Protein AF-A0A9E2RL69-F1 (afdb_monomer_lite)

Sequence (101 aa):
SYPIARRLVVEEAAAYGLAALAAAFGDNPLGVVADYSWPGEGVKLLGLLQGGPAFLAGLKPGDQILALNGRPLGSWTDRISLPLYVTVERDGVRMEISVRQ

pLDDT: mean 77.94, std 17.45, range [41.03, 95.88]

Structure (mmCIF, N/CA/C/O backbone):
data_AF-A0A9E2RL69-F1
#
_entry.id   AF-A0A9E2RL69-F1
#
loop_
_atom_site.group_PDB
_atom_site.id
_atom_site.type_symbol
_atom_site.label_atom_id
_atom_site.label_alt_id
_atom_site.label_comp_id
_atom_site.label_asym_id
_atom_site.label_entity_id
_atom_site.label_seq_id
_atom_site.pdbx_PDB_ins_code
_atom_site.Cartn_x
_atom_site.Cartn_y
_atom_site.Cartn_z
_atom_site.occupancy
_atom_site.B_iso_or_equiv
_atom_site.auth_seq_id
_atom_site.auth_comp_id
_atom_site.auth_asym_id
_atom_site.auth_atom_id
_atom_site.pdbx_PDB_model_num
ATOM 1 N N . SER A 1 1 ? 22.074 -31.696 4.053 1.00 44.44 1 SER A N 1
ATOM 2 C CA . SER A 1 1 ? 20.980 -30.840 3.560 1.00 44.44 1 SER A CA 1
ATOM 3 C C . SER A 1 1 ? 20.855 -29.610 4.431 1.00 44.44 1 SER A C 1
ATOM 5 O O . SER A 1 1 ? 20.507 -29.736 5.595 1.00 44.44 1 SER A O 1
ATOM 7 N N . TYR A 1 2 ? 21.213 -28.441 3.902 1.00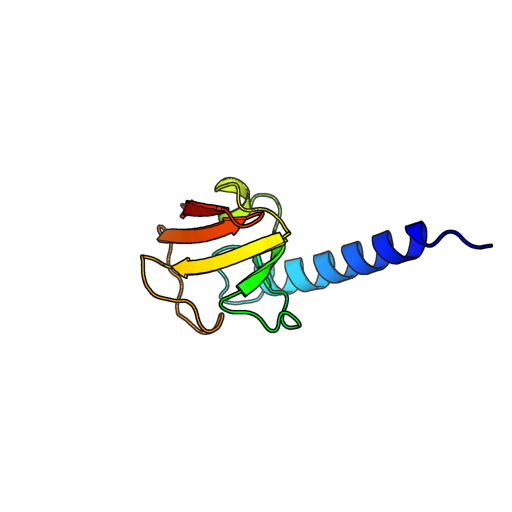 41.03 2 TYR A N 1
ATOM 8 C CA . TYR A 1 2 ? 21.060 -27.159 4.594 1.00 41.03 2 TYR A CA 1
ATOM 9 C C . TYR A 1 2 ? 19.620 -26.654 4.392 1.00 41.03 2 TYR A C 1
ATOM 11 O O . TYR A 1 2 ? 19.161 -26.644 3.249 1.00 41.03 2 TYR A O 1
ATOM 19 N N . PRO A 1 3 ? 18.878 -26.289 5.453 1.00 51.22 3 PRO A N 1
ATOM 20 C CA . PRO A 1 3 ? 17.462 -25.975 5.332 1.00 51.22 3 PRO A CA 1
ATOM 21 C C . PRO A 1 3 ? 17.266 -24.585 4.714 1.00 51.22 3 PRO A C 1
ATOM 23 O O . PRO A 1 3 ? 17.814 -23.585 5.177 1.00 51.22 3 PRO A O 1
ATOM 26 N N . ILE A 1 4 ? 16.429 -24.551 3.679 1.00 51.72 4 ILE A N 1
ATOM 27 C CA . ILE A 1 4 ? 16.007 -23.399 2.862 1.00 51.72 4 ILE A CA 1
ATOM 28 C C . ILE A 1 4 ? 15.532 -22.203 3.721 1.00 51.72 4 ILE A C 1
ATOM 30 O O . ILE A 1 4 ? 15.670 -21.050 3.318 1.00 51.72 4 ILE A O 1
ATOM 34 N N . ALA A 1 5 ? 15.073 -22.465 4.949 1.00 47.25 5 ALA A N 1
ATOM 35 C CA . ALA A 1 5 ? 14.550 -21.477 5.889 1.00 47.25 5 ALA A CA 1
ATOM 36 C C . ALA A 1 5 ? 15.516 -20.322 6.212 1.00 47.25 5 ALA A C 1
ATOM 38 O O 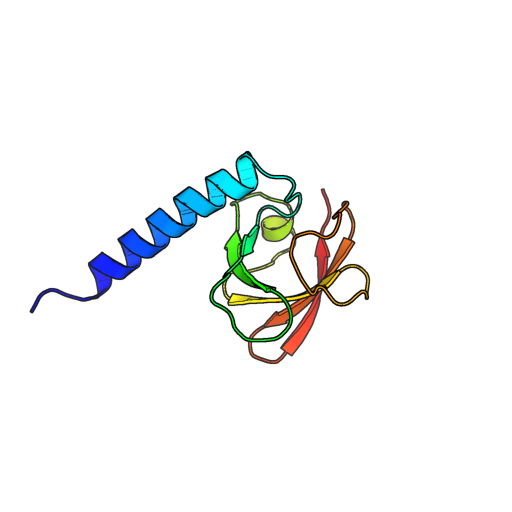. ALA A 1 5 ? 15.079 -19.186 6.356 1.00 47.25 5 ALA A O 1
ATOM 39 N N . ARG A 1 6 ? 16.835 -20.563 6.292 1.00 43.88 6 ARG A N 1
ATOM 40 C CA . ARG A 1 6 ? 17.781 -19.500 6.689 1.00 43.88 6 ARG A CA 1
ATOM 41 C C . ARG A 1 6 ? 18.008 -18.456 5.589 1.00 43.88 6 ARG A C 1
ATOM 43 O O . ARG A 1 6 ? 18.406 -17.340 5.899 1.00 43.88 6 ARG A O 1
ATOM 50 N N . ARG A 1 7 ? 17.762 -18.808 4.321 1.00 43.38 7 ARG A N 1
ATOM 51 C CA . ARG A 1 7 ? 17.928 -17.897 3.179 1.00 43.38 7 ARG A CA 1
ATOM 52 C C . ARG A 1 7 ? 16.734 -16.954 3.034 1.00 43.38 7 ARG A C 1
ATOM 54 O O . ARG A 1 7 ? 16.954 -15.770 2.827 1.00 43.38 7 ARG A O 1
ATOM 61 N N . LEU A 1 8 ? 15.510 -17.455 3.244 1.00 47.44 8 LEU A N 1
ATOM 62 C CA . LEU A 1 8 ? 14.296 -16.627 3.236 1.00 47.44 8 LEU A CA 1
ATOM 63 C C . LEU A 1 8 ? 14.354 -15.508 4.283 1.00 47.44 8 LEU A C 1
ATOM 65 O O . LEU A 1 8 ? 14.064 -14.368 3.958 1.00 47.44 8 LEU A O 1
ATOM 69 N N . VAL A 1 9 ? 14.809 -15.810 5.505 1.00 51.25 9 VAL A N 1
ATOM 70 C CA . VAL A 1 9 ? 14.889 -14.813 6.591 1.00 51.25 9 VAL A CA 1
ATOM 71 C C . VAL A 1 9 ? 15.863 -13.674 6.260 1.00 51.25 9 VAL A C 1
ATOM 73 O O . VAL A 1 9 ? 15.622 -12.528 6.625 1.00 51.25 9 VAL A O 1
ATOM 76 N N . VAL A 1 10 ? 16.967 -13.968 5.565 1.00 48.91 10 VAL A N 1
ATOM 77 C CA . VAL A 1 10 ? 17.964 -12.953 5.184 1.00 48.91 10 VAL A CA 1
ATOM 78 C C . VAL A 1 10 ? 17.487 -12.122 3.991 1.00 48.91 10 VAL A C 1
ATOM 80 O O . VAL A 1 10 ? 17.692 -10.913 3.988 1.00 48.91 10 VAL A O 1
ATOM 83 N N . GLU A 1 11 ? 16.827 -12.746 3.011 1.00 50.00 11 GLU A N 1
ATOM 84 C CA . GLU A 1 11 ? 16.220 -12.058 1.861 1.00 50.00 11 GLU A CA 1
ATOM 85 C C . GLU A 1 11 ? 15.080 -11.131 2.309 1.00 50.00 11 GLU A C 1
ATOM 87 O O . GLU A 1 11 ? 15.048 -9.969 1.916 1.00 50.00 11 GLU A O 1
ATOM 92 N N . GLU A 1 12 ? 14.205 -11.597 3.207 1.00 50.09 12 GLU A N 1
ATOM 93 C CA . GLU A 1 12 ? 13.170 -10.771 3.834 1.00 50.09 12 GLU A CA 1
ATOM 94 C C . GLU A 1 12 ? 13.797 -9.607 4.605 1.00 50.09 12 GLU A C 1
ATOM 96 O O . GLU A 1 12 ? 13.430 -8.459 4.376 1.00 50.09 12 GLU A O 1
ATOM 101 N N . ALA A 1 13 ? 14.795 -9.858 5.460 1.00 45.31 13 ALA A N 1
ATOM 102 C CA . ALA A 1 13 ? 15.475 -8.803 6.215 1.00 45.31 13 ALA A CA 1
ATOM 103 C C . ALA A 1 13 ? 16.180 -7.768 5.315 1.00 45.31 13 ALA A C 1
ATOM 105 O O . ALA A 1 13 ? 16.167 -6.576 5.624 1.00 45.31 13 ALA A O 1
ATOM 106 N N . ALA A 1 14 ? 16.768 -8.193 4.194 1.00 52.09 14 ALA A N 1
ATOM 107 C CA . ALA A 1 14 ? 17.386 -7.298 3.217 1.00 52.09 14 ALA A CA 1
ATOM 108 C C . ALA A 1 14 ? 16.338 -6.487 2.435 1.00 52.09 14 ALA A C 1
ATOM 110 O O . ALA A 1 14 ? 16.516 -5.281 2.242 1.00 52.09 14 ALA A O 1
ATOM 111 N N . ALA A 1 15 ? 15.219 -7.117 2.058 1.00 52.62 15 ALA A N 1
ATOM 112 C CA . ALA A 1 15 ? 14.074 -6.444 1.458 1.00 52.62 15 ALA A CA 1
ATOM 113 C C . ALA A 1 15 ? 13.483 -5.406 2.419 1.00 52.62 15 ALA A C 1
ATOM 115 O O . ALA A 1 15 ? 13.265 -4.276 1.996 1.00 52.62 15 ALA A O 1
ATOM 116 N N . TYR A 1 16 ? 13.332 -5.731 3.712 1.00 56.03 16 TYR A N 1
ATOM 117 C CA . TYR A 1 16 ? 12.923 -4.796 4.770 1.00 56.03 16 TYR A CA 1
ATOM 118 C C . TYR A 1 16 ? 13.930 -3.657 4.984 1.00 56.03 16 TYR A C 1
ATOM 120 O O . TYR A 1 16 ? 13.528 -2.539 5.297 1.00 56.03 16 TYR A O 1
ATOM 128 N N . GLY A 1 17 ? 15.227 -3.900 4.783 1.00 58.50 17 GLY A N 1
ATOM 129 C CA . GLY A 1 17 ? 16.253 -2.861 4.859 1.00 58.50 17 GLY A CA 1
ATOM 130 C C . GLY A 1 17 ? 16.101 -1.824 3.748 1.00 58.50 17 GLY A C 1
ATOM 131 O O . GLY A 1 17 ? 16.001 -0.632 4.025 1.00 58.50 17 GLY A O 1
ATOM 132 N N . LEU A 1 18 ? 16.018 -2.264 2.489 1.00 56.84 18 LEU A N 1
ATOM 133 C CA . LEU A 1 18 ? 15.867 -1.360 1.342 1.00 56.84 18 LEU A CA 1
ATOM 134 C C . LEU A 1 18 ? 14.490 -0.681 1.311 1.00 56.84 18 LEU A C 1
ATOM 136 O O . LEU A 1 18 ? 14.384 0.498 0.997 1.00 56.84 18 LEU A O 1
ATOM 140 N N . ALA A 1 19 ? 13.452 -1.412 1.698 1.00 57.16 19 ALA A N 1
ATOM 141 C CA . ALA A 1 19 ? 12.114 -0.927 2.003 1.00 57.16 19 ALA A CA 1
ATOM 142 C C . ALA A 1 19 ? 12.081 0.224 3.006 1.00 57.16 19 ALA A C 1
ATOM 144 O O . ALA A 1 19 ? 11.494 1.268 2.738 1.00 57.16 19 ALA A O 1
ATOM 145 N N . ALA A 1 20 ? 12.697 0.015 4.172 1.00 55.53 20 ALA A N 1
ATOM 146 C CA . ALA A 1 20 ? 12.775 1.019 5.215 1.00 55.53 20 ALA A CA 1
ATOM 147 C C . ALA A 1 20 ? 13.576 2.224 4.727 1.00 55.53 20 ALA A C 1
ATOM 149 O O . ALA A 1 20 ? 13.183 3.347 5.005 1.00 55.53 20 ALA A O 1
ATOM 150 N N . LEU A 1 21 ? 14.636 2.014 3.939 1.00 55.66 21 LEU A N 1
ATOM 151 C CA . LEU A 1 21 ? 15.369 3.103 3.298 1.00 55.66 21 LEU A CA 1
ATOM 152 C C . LEU A 1 21 ? 14.494 3.854 2.280 1.00 55.66 21 LEU A C 1
ATOM 154 O O . LEU A 1 21 ? 14.444 5.074 2.319 1.00 55.66 21 LEU A O 1
ATOM 158 N N . ALA A 1 22 ? 13.741 3.173 1.419 1.00 56.53 22 ALA A N 1
ATOM 159 C CA . ALA A 1 22 ? 12.854 3.821 0.451 1.00 56.53 22 ALA A CA 1
ATOM 160 C C . ALA A 1 22 ? 11.697 4.579 1.129 1.00 56.53 22 ALA A C 1
ATOM 162 O O . ALA A 1 22 ? 11.351 5.676 0.702 1.00 56.53 22 ALA A O 1
ATOM 163 N N . ALA A 1 23 ? 11.133 4.030 2.209 1.00 57.22 23 ALA A N 1
ATOM 164 C CA . ALA A 1 23 ? 10.104 4.682 3.018 1.00 57.22 23 ALA A CA 1
ATOM 165 C C . ALA A 1 23 ? 10.658 5.841 3.867 1.00 57.22 23 ALA A C 1
ATOM 167 O O . ALA A 1 23 ? 9.955 6.820 4.093 1.00 57.22 23 ALA A O 1
ATOM 168 N N . ALA A 1 24 ? 11.905 5.743 4.340 1.00 50.12 24 ALA A N 1
ATOM 169 C CA . ALA A 1 24 ? 12.562 6.785 5.128 1.00 50.12 24 ALA A CA 1
ATOM 170 C C . ALA A 1 24 ? 13.171 7.905 4.266 1.00 50.12 24 ALA A C 1
ATOM 172 O O . ALA A 1 24 ? 13.378 9.002 4.779 1.00 50.12 24 ALA A O 1
ATOM 173 N N . PHE A 1 25 ? 13.463 7.645 2.985 1.00 49.16 25 PHE A N 1
ATOM 174 C CA . PHE A 1 25 ? 14.204 8.567 2.113 1.00 49.16 25 PHE A CA 1
ATOM 175 C C . PHE A 1 25 ? 13.507 8.936 0.788 1.00 49.16 25 PHE A C 1
ATOM 177 O O . PHE A 1 25 ? 14.087 9.698 0.018 1.00 49.16 25 PHE A O 1
ATOM 184 N N . GLY A 1 26 ? 12.294 8.455 0.495 1.00 54.44 26 GLY A N 1
ATOM 185 C CA . GLY A 1 26 ? 11.576 8.759 -0.753 1.00 54.44 26 GLY A CA 1
ATOM 186 C C . GLY A 1 26 ? 10.160 9.291 -0.531 1.00 54.44 26 GLY A C 1
ATOM 187 O O . GLY A 1 26 ? 9.565 9.043 0.513 1.00 54.44 26 GLY A O 1
ATOM 188 N N . ASP A 1 27 ? 9.612 9.985 -1.536 1.00 66.50 27 ASP A N 1
ATOM 189 C CA . ASP A 1 27 ? 8.264 10.587 -1.630 1.00 66.50 27 ASP A CA 1
ATOM 190 C C . ASP A 1 27 ? 7.081 9.587 -1.508 1.00 66.50 27 ASP A C 1
ATOM 192 O O . ASP A 1 27 ? 6.035 9.756 -2.135 1.00 66.50 27 ASP A O 1
ATOM 196 N N . ASN A 1 28 ? 7.218 8.520 -0.717 1.00 77.12 28 ASN A N 1
ATOM 197 C CA . ASN A 1 28 ? 6.193 7.521 -0.449 1.00 77.12 28 ASN A CA 1
ATOM 198 C C . ASN A 1 28 ? 5.567 7.744 0.941 1.00 77.12 28 ASN A C 1
ATOM 200 O O . ASN A 1 28 ? 5.971 7.105 1.919 1.00 77.12 28 ASN A O 1
ATOM 204 N N . PRO A 1 29 ? 4.533 8.596 1.050 1.00 80.81 29 PRO A N 1
ATOM 205 C CA . PRO A 1 29 ? 3.894 8.902 2.326 1.00 80.81 29 PRO A CA 1
ATOM 206 C C . PRO A 1 29 ? 3.123 7.719 2.923 1.00 80.81 29 PRO A C 1
ATOM 208 O O . PRO A 1 29 ? 2.668 7.809 4.058 1.00 80.81 29 PRO A O 1
ATOM 211 N N . LEU A 1 30 ? 2.941 6.613 2.192 1.00 86.56 30 LEU A N 1
ATOM 212 C CA . LEU A 1 30 ? 2.252 5.433 2.712 1.00 86.56 30 LEU A CA 1
ATOM 213 C C . LEU A 1 30 ? 3.165 4.548 3.568 1.00 86.56 30 LEU A C 1
ATOM 215 O O . LEU A 1 30 ? 2.659 3.772 4.377 1.00 86.56 30 LEU A O 1
ATOM 219 N N . GLY A 1 31 ? 4.490 4.659 3.421 1.00 86.12 31 GLY A N 1
ATOM 220 C CA . GLY A 1 31 ? 5.436 3.785 4.115 1.00 86.12 31 GLY A CA 1
ATOM 221 C C . GLY A 1 31 ? 5.329 2.329 3.657 1.00 86.12 31 GLY A C 1
ATOM 222 O O . GLY A 1 31 ? 5.351 1.417 4.479 1.00 86.12 31 GLY A O 1
ATOM 223 N N . VAL A 1 32 ? 5.159 2.103 2.354 1.00 86.69 32 VAL A N 1
ATOM 224 C CA . VAL A 1 32 ? 5.037 0.761 1.766 1.00 86.69 32 VAL A CA 1
ATOM 225 C C . VAL A 1 32 ? 6.215 0.416 0.871 1.00 86.69 32 VAL A C 1
ATOM 227 O O . VAL A 1 32 ? 6.957 1.278 0.407 1.00 86.69 32 VAL A O 1
ATOM 230 N N . VAL A 1 33 ? 6.351 -0.873 0.595 1.00 84.81 33 VAL A N 1
ATOM 231 C CA . VAL A 1 33 ? 7.429 -1.437 -0.207 1.00 84.81 33 VAL A CA 1
ATOM 232 C C . VAL A 1 33 ? 6.813 -2.122 -1.399 1.00 84.81 33 VAL A C 1
ATOM 234 O O . VAL A 1 33 ? 6.043 -3.068 -1.243 1.00 84.81 33 VAL A O 1
ATOM 237 N N . ALA A 1 34 ? 7.159 -1.645 -2.582 1.00 84.38 34 ALA A N 1
ATOM 238 C CA . ALA A 1 34 ? 6.663 -2.194 -3.826 1.00 84.38 34 ALA A CA 1
ATOM 239 C C . ALA A 1 34 ? 7.433 -3.454 -4.232 1.00 84.38 34 ALA A C 1
ATOM 241 O O . ALA A 1 34 ? 8.662 -3.483 -4.162 1.00 84.38 34 ALA A O 1
ATOM 242 N N . ASP A 1 35 ? 6.714 -4.447 -4.739 1.00 85.88 35 ASP A N 1
ATOM 243 C CA . ASP A 1 35 ? 7.276 -5.519 -5.549 1.00 85.88 35 ASP A CA 1
ATOM 244 C C . ASP A 1 35 ? 7.377 -5.057 -7.006 1.00 85.88 35 ASP A C 1
ATOM 246 O O . ASP A 1 35 ? 6.421 -5.165 -7.772 1.00 85.88 35 ASP A O 1
ATOM 250 N N . TYR A 1 36 ? 8.537 -4.540 -7.410 1.00 82.06 36 TYR A N 1
ATOM 251 C CA . TYR A 1 36 ? 8.764 -4.130 -8.803 1.00 82.06 36 TYR A CA 1
ATOM 252 C C . TYR A 1 36 ? 8.900 -5.310 -9.776 1.00 82.06 36 TYR A C 1
ATOM 254 O O . TYR A 1 36 ? 8.949 -5.094 -10.985 1.00 82.06 36 TYR A O 1
ATOM 262 N N . SER A 1 37 ? 8.978 -6.548 -9.274 1.00 82.81 37 SER A N 1
ATOM 263 C CA . SER A 1 37 ? 8.988 -7.747 -10.115 1.00 82.81 37 SER A CA 1
ATOM 264 C C . SER A 1 37 ? 7.581 -8.240 -10.463 1.00 82.81 37 SER A C 1
ATOM 266 O O . SER A 1 37 ? 7.437 -9.117 -11.316 1.00 82.81 37 SER A O 1
ATOM 268 N N . TRP A 1 38 ? 6.543 -7.675 -9.832 1.00 86.06 38 TR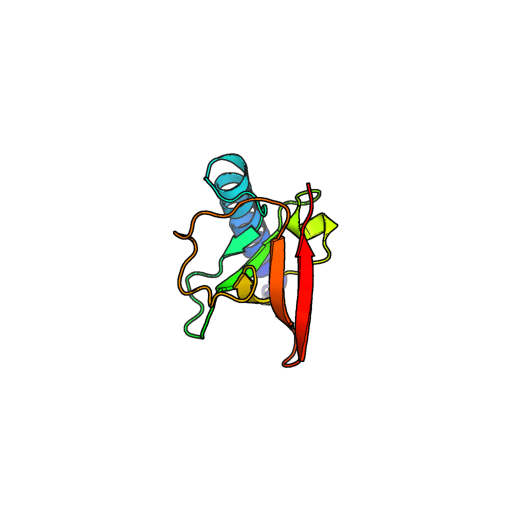P A N 1
ATOM 269 C CA . TRP A 1 38 ? 5.152 -8.033 -10.081 1.00 86.06 38 TRP A CA 1
ATOM 270 C C . TRP A 1 38 ? 4.729 -7.653 -11.511 1.00 86.06 38 TRP A C 1
ATOM 272 O O . TRP A 1 38 ? 4.733 -6.471 -11.850 1.00 86.06 38 TRP A O 1
ATOM 282 N N . PRO A 1 39 ? 4.325 -8.624 -12.353 1.00 85.06 39 PRO A N 1
ATOM 283 C CA . PRO A 1 39 ? 3.940 -8.353 -13.738 1.00 85.06 39 PRO A CA 1
ATOM 284 C C . PRO A 1 39 ? 2.450 -8.013 -13.900 1.00 85.06 39 PRO A C 1
ATOM 286 O O . PRO A 1 39 ? 1.999 -7.772 -15.018 1.00 85.06 39 PRO A O 1
ATOM 289 N N . GLY A 1 40 ? 1.664 -8.095 -12.822 1.00 86.44 40 GLY A N 1
ATOM 290 C CA . GLY A 1 40 ? 0.223 -7.860 -12.858 1.00 86.44 40 GLY A CA 1
ATOM 291 C C . GLY A 1 40 ? -0.141 -6.378 -12.800 1.00 86.44 40 GLY A C 1
ATOM 292 O O . GLY A 1 40 ? 0.714 -5.502 -12.713 1.00 86.44 40 GLY A O 1
ATOM 293 N N . GLU A 1 41 ? -1.442 -6.101 -12.822 1.00 87.25 41 GLU A N 1
ATOM 294 C CA . GLU A 1 41 ? -1.964 -4.742 -12.671 1.00 87.25 41 GLU A CA 1
ATOM 295 C C . GLU A 1 41 ? -1.656 -4.174 -11.277 1.00 87.25 41 GLU A C 1
ATOM 297 O O . GLU A 1 41 ? -1.605 -4.907 -10.285 1.00 87.25 41 GLU A O 1
ATOM 302 N N . GLY A 1 42 ? -1.502 -2.856 -11.188 1.00 88.88 42 GLY A N 1
ATOM 303 C CA . GLY A 1 42 ? -1.321 -2.171 -9.918 1.00 88.88 42 GLY A CA 1
ATOM 304 C C . GLY A 1 42 ? 0.033 -2.449 -9.276 1.00 88.88 42 GLY A C 1
ATOM 305 O O . GLY A 1 42 ? 1.017 -2.778 -9.937 1.00 88.88 42 GLY A O 1
ATOM 306 N N . VAL A 1 43 ? 0.083 -2.308 -7.955 1.00 89.00 43 VAL A N 1
ATOM 307 C CA . VAL A 1 43 ? 1.302 -2.508 -7.180 1.00 89.00 43 VAL A CA 1
ATOM 308 C C . VAL A 1 43 ? 1.089 -3.559 -6.109 1.00 89.00 43 VAL A C 1
ATOM 310 O O . VAL A 1 43 ? 0.315 -3.362 -5.175 1.00 89.00 43 VAL A O 1
ATOM 313 N N . LYS A 1 44 ? 1.874 -4.631 -6.174 1.00 91.50 44 LYS A N 1
ATOM 314 C CA . LYS A 1 44 ? 1.963 -5.606 -5.093 1.00 91.50 44 LYS A CA 1
ATOM 315 C C . LYS A 1 44 ? 2.913 -5.150 -3.987 1.00 91.50 44 LYS A C 1
ATOM 317 O O . LYS A 1 44 ? 3.986 -4.618 -4.262 1.00 91.50 44 LYS A O 1
ATOM 322 N N . LEU A 1 45 ? 2.522 -5.352 -2.733 1.00 90.81 45 LEU A N 1
ATOM 323 C CA . LEU A 1 45 ? 3.315 -4.972 -1.570 1.00 90.81 45 LEU A CA 1
ATOM 324 C C . LEU A 1 45 ? 4.234 -6.114 -1.129 1.00 90.81 45 LEU A C 1
ATOM 326 O O . LEU A 1 45 ? 3.763 -7.202 -0.806 1.00 90.81 45 LEU A O 1
ATOM 330 N N . LEU A 1 46 ? 5.537 -5.845 -1.035 1.00 89.06 46 LEU A N 1
ATOM 331 C CA . LEU A 1 46 ? 6.504 -6.743 -0.387 1.00 89.06 46 LEU A CA 1
ATOM 332 C C . LEU A 1 46 ? 6.529 -6.568 1.129 1.00 89.06 46 LEU A C 1
ATOM 334 O O . LEU A 1 46 ? 6.850 -7.497 1.860 1.00 89.06 46 LEU A O 1
ATOM 338 N N . GLY A 1 47 ? 6.222 -5.367 1.609 1.00 86.75 47 GLY A N 1
ATOM 339 C CA . GLY A 1 47 ? 6.445 -4.994 2.996 1.00 86.75 47 GLY A CA 1
ATOM 340 C C . GLY A 1 47 ? 5.871 -3.627 3.332 1.00 86.75 47 GLY A C 1
ATOM 341 O O . GLY A 1 47 ? 5.435 -2.879 2.454 1.00 86.75 47 GLY A O 1
ATOM 342 N N . LEU A 1 48 ? 5.879 -3.310 4.624 1.00 88.00 48 LEU A N 1
ATOM 343 C CA . LEU A 1 48 ? 5.430 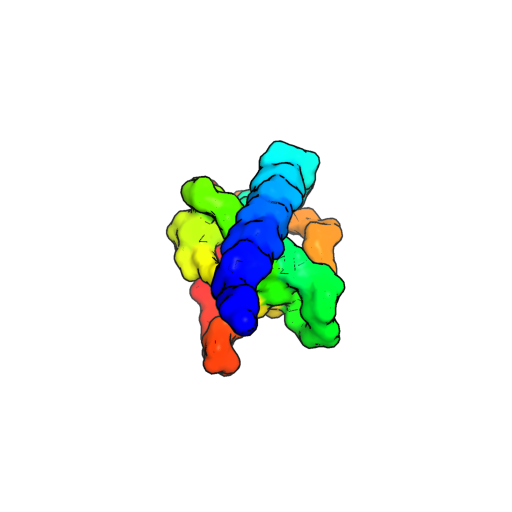-2.034 5.167 1.00 88.00 48 LEU A CA 1
ATOM 344 C C . LEU A 1 48 ? 6.394 -1.563 6.252 1.00 88.00 48 LEU A C 1
ATOM 346 O O . LEU A 1 48 ? 6.944 -2.374 6.998 1.00 88.00 48 LEU A O 1
ATOM 350 N N . LEU A 1 49 ? 6.550 -0.248 6.368 1.00 85.19 49 LEU A N 1
ATOM 351 C CA . LEU A 1 49 ? 7.196 0.378 7.509 1.00 85.19 49 LEU A CA 1
ATOM 352 C C . LEU A 1 49 ? 6.303 0.190 8.739 1.00 85.19 49 LEU A C 1
ATOM 354 O O . LEU A 1 49 ? 5.161 0.655 8.776 1.00 85.19 49 LEU A O 1
ATOM 358 N N . GLN A 1 50 ? 6.828 -0.486 9.758 1.00 81.75 50 GLN A N 1
ATOM 359 C CA . GLN A 1 50 ? 6.111 -0.693 11.011 1.00 81.75 50 GLN A CA 1
ATOM 360 C C . GLN A 1 50 ? 5.764 0.655 11.660 1.00 81.75 50 GLN A C 1
ATOM 362 O O . GLN A 1 50 ? 6.628 1.512 11.827 1.00 81.75 50 GLN A O 1
ATOM 367 N N . GLY A 1 51 ? 4.489 0.841 12.013 1.00 83.69 51 GLY A N 1
ATOM 368 C CA . GLY A 1 51 ? 3.976 2.108 12.550 1.00 83.69 51 GLY A CA 1
ATOM 369 C C . GLY A 1 51 ? 3.755 3.214 11.508 1.00 83.69 51 GLY A C 1
ATOM 370 O O . GLY A 1 51 ? 3.316 4.295 11.881 1.00 83.69 51 GLY A O 1
ATOM 371 N N . GLY A 1 52 ? 4.025 2.961 10.222 1.00 86.62 52 GLY A N 1
ATOM 372 C CA . GLY A 1 52 ? 3.730 3.898 9.136 1.00 86.62 52 GLY A CA 1
ATOM 373 C C . GLY A 1 52 ? 2.238 3.946 8.762 1.00 86.62 52 GLY A C 1
ATOM 374 O O . GLY A 1 52 ? 1.475 3.063 9.163 1.00 86.62 52 GLY A O 1
ATOM 375 N N . PRO A 1 53 ? 1.800 4.926 7.948 1.00 90.56 53 PRO A N 1
ATOM 376 C CA . PRO A 1 53 ? 0.379 5.148 7.656 1.00 90.56 53 PRO A CA 1
ATOM 377 C C . PRO A 1 53 ? -0.345 3.927 7.077 1.00 90.56 53 PRO A C 1
ATOM 379 O O . PRO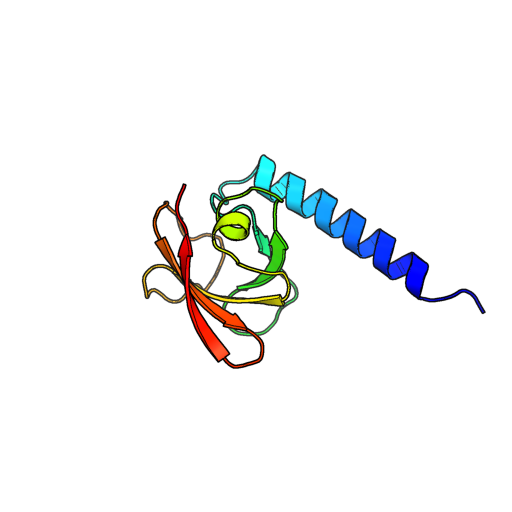 A 1 53 ? -1.415 3.557 7.556 1.00 90.56 53 PRO A O 1
ATOM 382 N N . ALA A 1 54 ? 0.246 3.238 6.094 1.00 91.06 54 ALA A N 1
ATOM 383 C CA . ALA A 1 54 ? -0.353 2.032 5.522 1.00 91.06 54 ALA A CA 1
ATOM 384 C C . ALA A 1 54 ? -0.417 0.867 6.524 1.00 91.06 54 ALA A C 1
ATOM 386 O O . ALA A 1 54 ? -1.403 0.130 6.552 1.00 91.06 54 ALA A O 1
ATOM 387 N N . PHE A 1 55 ? 0.601 0.723 7.378 1.00 91.06 55 PHE A N 1
ATOM 388 C CA . PHE A 1 55 ? 0.608 -0.282 8.440 1.00 91.06 55 PHE A CA 1
ATOM 389 C C . PHE A 1 55 ? -0.520 -0.023 9.446 1.00 91.06 55 PHE A C 1
ATOM 391 O O . PHE A 1 55 ? -1.280 -0.933 9.772 1.00 91.06 55 PHE A O 1
ATOM 398 N N . LEU A 1 56 ? -0.674 1.229 9.887 1.00 92.38 56 LEU A N 1
ATOM 399 C CA . LEU A 1 56 ? -1.738 1.642 10.807 1.00 92.38 56 LEU A CA 1
ATOM 400 C C . LEU A 1 56 ? -3.134 1.491 10.191 1.00 92.38 56 LEU A C 1
ATOM 402 O O . LEU A 1 56 ? -4.087 1.165 10.896 1.00 92.38 56 LEU A O 1
ATOM 406 N N . ALA A 1 57 ? -3.250 1.668 8.875 1.00 94.31 57 ALA A N 1
ATOM 407 C CA . ALA A 1 57 ? -4.484 1.444 8.131 1.00 94.31 57 ALA A CA 1
ATOM 408 C C . ALA A 1 57 ? -4.820 -0.046 7.914 1.00 94.31 57 ALA A C 1
ATOM 410 O O . ALA A 1 57 ? -5.911 -0.367 7.445 1.00 94.31 57 ALA A O 1
ATOM 411 N N . GLY A 1 58 ? -3.917 -0.969 8.263 1.00 94.25 58 GLY A N 1
ATOM 412 C CA . GLY A 1 58 ? -4.150 -2.412 8.165 1.00 94.25 58 GLY A CA 1
ATOM 413 C C . GLY A 1 58 ? -3.825 -3.031 6.802 1.00 94.25 58 GLY A C 1
ATOM 414 O O . GLY A 1 58 ? -4.280 -4.149 6.512 1.00 94.25 58 GLY A O 1
ATOM 415 N N . LEU A 1 59 ? -3.036 -2.340 5.971 1.00 94.69 59 LEU A N 1
ATOM 416 C CA . LEU A 1 59 ? -2.405 -2.970 4.812 1.00 94.69 59 LEU A CA 1
ATOM 417 C C . LEU A 1 59 ? -1.381 -4.019 5.263 1.00 94.69 59 LEU A C 1
ATOM 419 O O . LEU A 1 59 ? -0.817 -3.953 6.359 1.00 94.69 59 LEU A O 1
ATOM 423 N N . LYS A 1 60 ? -1.166 -5.018 4.410 1.00 93.69 60 LYS A N 1
ATOM 424 C CA . LYS A 1 60 ? -0.328 -6.184 4.690 1.00 93.69 60 LYS A CA 1
ATOM 425 C C . LYS A 1 60 ? 0.590 -6.502 3.509 1.00 93.69 60 LYS A C 1
ATOM 427 O O . LYS A 1 60 ? 0.241 -6.200 2.366 1.00 93.69 60 LYS A O 1
ATOM 432 N N . PRO A 1 61 ? 1.752 -7.134 3.758 1.00 92.19 61 PRO A N 1
ATOM 433 C CA . PRO A 1 61 ? 2.532 -7.738 2.686 1.00 92.19 61 PRO A CA 1
ATOM 434 C C . PRO A 1 61 ? 1.659 -8.710 1.885 1.00 92.19 61 PRO A C 1
ATOM 436 O O . PRO A 1 61 ? 0.862 -9.448 2.464 1.00 92.19 61 PRO A O 1
ATOM 439 N N . GLY A 1 62 ? 1.802 -8.694 0.564 1.00 92.19 62 GLY A N 1
ATOM 440 C CA . GLY A 1 62 ? 0.976 -9.461 -0.364 1.00 92.19 62 GLY A CA 1
ATOM 441 C C . GLY A 1 62 ? -0.248 -8.715 -0.896 1.00 92.19 62 GLY A C 1
ATOM 442 O O . GLY A 1 62 ? -0.763 -9.128 -1.934 1.00 92.19 62 GLY A O 1
ATOM 443 N N . ASP A 1 63 ? -0.669 -7.612 -0.264 1.00 95.56 63 ASP A N 1
ATOM 444 C CA . ASP A 1 63 ? -1.737 -6.766 -0.805 1.00 95.56 63 ASP A CA 1
ATOM 445 C C . ASP A 1 63 ? -1.352 -6.221 -2.178 1.00 95.56 63 ASP A C 1
ATOM 447 O O . ASP A 1 63 ? -0.213 -5.811 -2.406 1.00 95.56 63 ASP A O 1
ATOM 451 N N . GLN A 1 64 ? -2.324 -6.167 -3.079 1.00 94.62 64 GLN A N 1
ATOM 452 C CA . GLN A 1 64 ? -2.173 -5.560 -4.391 1.00 94.62 64 GLN A CA 1
ATOM 453 C C . GLN A 1 64 ? -2.988 -4.274 -4.448 1.00 94.62 64 GLN A C 1
ATOM 455 O O . GLN A 1 64 ? -4.211 -4.307 -4.511 1.00 94.62 64 GLN A O 1
ATOM 460 N N . ILE A 1 65 ? -2.320 -3.127 -4.432 1.00 92.62 65 ILE A N 1
ATOM 461 C CA . ILE A 1 65 ? -2.950 -1.821 -4.604 1.00 92.62 65 ILE A CA 1
ATOM 462 C C . ILE A 1 65 ? -3.333 -1.646 -6.072 1.00 92.62 65 ILE A C 1
ATOM 464 O O . ILE A 1 65 ? -2.468 -1.623 -6.942 1.00 92.62 65 ILE A O 1
ATOM 468 N N . LEU A 1 66 ? -4.624 -1.482 -6.337 1.00 93.25 66 LEU A N 1
ATOM 469 C CA . LEU A 1 66 ? -5.171 -1.288 -7.681 1.00 93.25 66 LEU A CA 1
ATOM 470 C C . LEU A 1 66 ? -5.481 0.180 -7.974 1.00 93.25 66 LEU A C 1
ATOM 472 O O . LEU A 1 66 ? -5.344 0.631 -9.109 1.00 93.25 66 LEU A O 1
ATOM 476 N N . ALA A 1 67 ? -5.917 0.932 -6.963 1.00 92.69 67 ALA A N 1
ATOM 477 C CA . ALA A 1 67 ? -6.325 2.319 -7.138 1.00 92.69 67 ALA A CA 1
ATOM 478 C C . ALA A 1 67 ? -6.136 3.146 -5.866 1.00 92.69 67 ALA A C 1
ATOM 480 O O . ALA A 1 67 ? -6.228 2.632 -4.752 1.00 92.69 67 ALA A O 1
ATOM 481 N N . LEU A 1 68 ? -5.932 4.450 -6.052 1.00 91.19 68 LEU A N 1
ATOM 482 C CA . LEU A 1 68 ? -5.890 5.457 -4.995 1.00 91.19 68 LEU A CA 1
ATOM 483 C C . LEU A 1 68 ? -7.000 6.484 -5.249 1.00 91.19 68 LEU A C 1
ATOM 485 O O . LEU A 1 68 ? -7.074 7.064 -6.331 1.00 91.19 68 LEU A O 1
ATOM 489 N N . ASN A 1 69 ? -7.880 6.720 -4.273 1.00 90.50 69 ASN A N 1
ATOM 490 C CA . ASN A 1 69 ? -9.049 7.604 -4.395 1.00 90.50 69 ASN A CA 1
ATOM 491 C C . ASN A 1 69 ? -9.892 7.316 -5.656 1.00 90.50 69 ASN A C 1
ATOM 493 O O . ASN A 1 69 ? -10.303 8.234 -6.368 1.00 90.50 69 ASN A O 1
ATOM 497 N N . GLY A 1 70 ? -10.089 6.032 -5.972 1.00 87.94 70 GLY A N 1
ATOM 498 C CA . GLY A 1 70 ? -10.823 5.577 -7.157 1.00 87.94 70 GLY A CA 1
ATOM 499 C C . GLY A 1 70 ? -10.088 5.752 -8.493 1.00 87.94 70 GLY A C 1
ATOM 500 O O . GLY A 1 70 ? -10.657 5.439 -9.537 1.00 87.94 70 GLY A O 1
ATOM 501 N N . ARG A 1 71 ? -8.838 6.236 -8.495 1.00 88.38 71 ARG A N 1
ATOM 502 C CA . ARG A 1 71 ? -8.006 6.356 -9.701 1.00 88.38 71 ARG A CA 1
ATOM 503 C C . ARG A 1 71 ? -7.065 5.155 -9.815 1.00 88.38 71 ARG A C 1
ATOM 505 O O . ARG A 1 71 ? -6.319 4.926 -8.862 1.00 88.38 71 ARG A O 1
ATOM 512 N N . PRO A 1 72 ? -7.076 4.409 -10.936 1.00 87.25 72 PRO A N 1
ATOM 513 C CA . PRO A 1 72 ? -6.166 3.286 -11.142 1.00 87.25 72 PRO A CA 1
ATOM 514 C C . PRO A 1 72 ? -4.709 3.711 -10.971 1.00 87.25 72 PRO A C 1
ATOM 516 O O . PRO A 1 72 ? -4.291 4.721 -11.537 1.00 87.25 72 PRO A O 1
ATOM 519 N N . LEU A 1 73 ? -3.955 2.943 -10.189 1.00 81.50 73 LEU A N 1
ATOM 520 C CA . LEU A 1 73 ? -2.543 3.201 -9.938 1.00 81.50 73 LEU A CA 1
ATOM 521 C C . LEU A 1 73 ? -1.712 2.378 -10.922 1.00 81.50 73 LEU A C 1
ATOM 523 O O . LEU A 1 73 ? -1.612 1.163 -10.787 1.00 81.50 73 LEU A O 1
ATOM 527 N N . GLY A 1 74 ? -1.118 3.034 -11.918 1.00 68.06 74 GLY A N 1
ATOM 528 C CA . GLY A 1 74 ? -0.230 2.367 -12.877 1.00 68.06 74 GLY A CA 1
ATOM 529 C C . GLY A 1 74 ? 1.228 2.279 -12.412 1.00 68.06 74 GLY A C 1
ATOM 530 O O . GLY A 1 74 ? 1.969 1.417 -12.871 1.00 68.06 74 GLY A O 1
ATOM 531 N N . SER A 1 75 ? 1.656 3.187 -11.528 1.00 66.19 75 SER A N 1
ATOM 532 C CA . SER A 1 75 ? 3.035 3.308 -11.040 1.00 66.19 75 SER A CA 1
ATOM 533 C C . SER A 1 75 ? 3.086 4.174 -9.773 1.00 66.19 75 SER A C 1
ATOM 535 O O . SER A 1 75 ? 2.270 5.077 -9.604 1.00 66.19 75 SER A O 1
ATOM 537 N N . TRP A 1 76 ? 4.088 3.960 -8.912 1.00 66.44 76 TRP A N 1
ATOM 538 C CA . TRP A 1 76 ? 4.352 4.764 -7.701 1.00 66.44 76 TRP A CA 1
ATOM 539 C C . TRP A 1 76 ? 4.761 6.218 -7.951 1.00 66.44 76 TRP A C 1
ATOM 541 O O . TRP A 1 76 ? 4.968 6.968 -7.004 1.00 66.44 76 TRP A O 1
ATOM 551 N N . THR A 1 77 ? 4.896 6.629 -9.208 1.00 63.97 77 THR A N 1
ATOM 552 C CA . THR A 1 77 ? 5.251 8.004 -9.586 1.00 63.97 77 THR A CA 1
ATOM 553 C C . THR A 1 77 ? 4.124 9.012 -9.364 1.00 63.97 77 THR A C 1
ATOM 555 O O . THR A 1 77 ? 4.354 10.216 -9.483 1.00 63.97 77 THR A O 1
ATOM 558 N N . ASP A 1 78 ? 2.911 8.547 -9.067 1.00 68.12 78 ASP A N 1
ATOM 559 C CA . ASP A 1 78 ? 1.786 9.431 -8.794 1.00 68.12 78 ASP A CA 1
ATOM 560 C C . ASP A 1 78 ? 1.964 10.165 -7.466 1.00 68.12 78 ASP A C 1
ATOM 562 O O . ASP A 1 78 ? 2.425 9.614 -6.469 1.00 68.12 78 ASP A O 1
ATOM 566 N N . ARG A 1 79 ? 1.573 11.443 -7.435 1.00 72.81 79 ARG A N 1
ATOM 567 C CA . ARG A 1 79 ? 1.652 12.243 -6.213 1.00 72.81 79 ARG A CA 1
ATOM 568 C C . ARG A 1 79 ? 0.596 11.773 -5.217 1.00 72.81 79 ARG A C 1
ATOM 570 O O . ARG A 1 79 ? -0.598 11.971 -5.439 1.00 72.81 79 ARG A O 1
ATOM 577 N N . ILE A 1 80 ? 1.048 11.208 -4.102 1.00 80.25 80 ILE A N 1
ATOM 578 C CA . ILE A 1 80 ? 0.185 10.696 -3.035 1.00 80.25 80 ILE A CA 1
ATOM 579 C C . ILE A 1 80 ? 0.086 11.733 -1.916 1.00 80.25 80 ILE A C 1
ATOM 581 O O . ILE A 1 80 ? 1.083 12.305 -1.485 1.00 80.25 80 ILE A O 1
ATOM 585 N N . SER A 1 81 ? -1.129 11.969 -1.425 1.00 83.38 81 SER A N 1
ATOM 586 C CA . SER A 1 81 ? -1.394 12.825 -0.267 1.00 83.38 81 SER A CA 1
ATOM 587 C C . SER A 1 81 ? -2.400 12.156 0.658 1.00 83.38 81 SER A C 1
ATOM 589 O O . SER A 1 81 ? -3.416 11.646 0.186 1.00 83.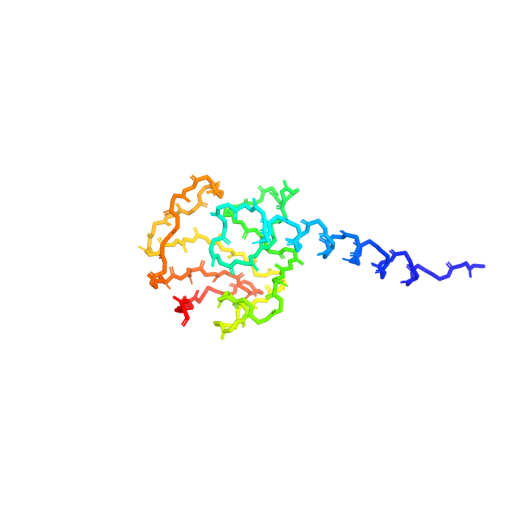38 81 SER A O 1
ATOM 591 N N . LEU A 1 82 ? -2.134 12.189 1.963 1.00 83.50 82 LEU A N 1
ATOM 592 C CA . LEU A 1 82 ? -3.040 11.677 2.991 1.00 83.50 82 LEU A CA 1
ATOM 593 C C . LEU A 1 82 ? -4.073 12.751 3.403 1.00 83.50 82 LEU A C 1
ATOM 595 O O . LEU A 1 82 ? -3.744 13.938 3.375 1.00 83.50 82 LEU A O 1
ATOM 599 N N . PRO A 1 83 ? -5.286 12.360 3.841 1.00 90.88 83 PRO A N 1
ATOM 600 C CA . PRO A 1 83 ? -5.822 11.000 3.819 1.00 90.88 83 PRO A CA 1
ATOM 601 C C . PRO A 1 83 ? -6.212 10.561 2.400 1.00 90.88 83 PRO A C 1
ATOM 603 O O . PRO A 1 83 ? -6.539 11.388 1.550 1.00 90.88 83 PRO A O 1
ATOM 606 N N . LEU A 1 84 ? -6.225 9.251 2.156 1.00 91.25 84 LEU A N 1
ATOM 607 C CA . LEU A 1 84 ? -6.768 8.685 0.920 1.00 91.25 84 LEU A CA 1
ATOM 608 C C . LEU A 1 84 ? -7.432 7.331 1.144 1.00 91.25 84 LEU A C 1
ATOM 610 O O . LEU A 1 84 ? -7.217 6.667 2.158 1.00 91.25 84 LEU A O 1
ATOM 614 N N . TYR A 1 85 ? -8.218 6.919 0.160 1.00 93.69 85 TYR A N 1
ATOM 615 C CA . TYR A 1 85 ? -8.728 5.564 0.041 1.00 93.69 85 TYR A CA 1
ATOM 616 C C . TYR A 1 85 ? -7.840 4.762 -0.897 1.00 93.69 85 TYR A C 1
ATOM 618 O O . TYR A 1 85 ? -7.473 5.230 -1.973 1.00 93.69 85 TYR A O 1
ATOM 626 N N . VAL A 1 86 ? -7.492 3.553 -0.484 1.00 94.19 86 VAL A N 1
ATOM 627 C CA . VAL A 1 86 ? -6.688 2.614 -1.256 1.00 94.19 86 VAL A CA 1
ATOM 628 C C . VAL A 1 86 ? -7.578 1.432 -1.592 1.00 94.19 86 VAL A C 1
ATOM 630 O O . VAL A 1 86 ? -8.058 0.739 -0.697 1.00 94.19 86 VAL A O 1
ATOM 633 N N . THR A 1 87 ? -7.803 1.194 -2.877 1.00 95.50 87 THR A N 1
ATOM 634 C CA . THR A 1 87 ? -8.426 -0.042 -3.339 1.00 95.50 87 THR A CA 1
ATOM 635 C C . THR A 1 87 ? -7.343 -1.102 -3.421 1.00 95.50 87 THR A C 1
ATOM 637 O O . THR A 1 87 ? -6.395 -0.956 -4.197 1.00 95.50 87 THR A O 1
ATOM 640 N N . VAL A 1 88 ? -7.485 -2.162 -2.631 1.00 95.81 88 VAL A N 1
ATOM 641 C CA . VAL A 1 88 ? -6.566 -3.298 -2.627 1.00 95.81 88 VAL A CA 1
ATOM 642 C C . VAL A 1 88 ? -7.283 -4.584 -2.992 1.00 95.81 88 VAL A C 1
ATOM 644 O O . VAL A 1 88 ? -8.457 -4.766 -2.679 1.00 95.81 88 VAL A O 1
ATOM 647 N N . GLU A 1 89 ? -6.561 -5.495 -3.619 1.00 95.88 89 GLU A N 1
ATOM 648 C CA . GLU A 1 89 ? -6.936 -6.891 -3.752 1.00 95.88 89 GLU A CA 1
ATOM 649 C C . GLU A 1 89 ? -6.068 -7.727 -2.809 1.00 95.88 89 GLU A C 1
ATOM 651 O O . GLU A 1 89 ? -4.839 -7.633 -2.822 1.00 95.88 89 GLU A O 1
ATOM 656 N N . ARG A 1 90 ? -6.719 -8.519 -1.956 1.00 95.06 90 ARG A N 1
ATOM 657 C CA . ARG A 1 90 ? -6.081 -9.446 -1.017 1.00 95.06 90 ARG A CA 1
ATOM 658 C C . ARG A 1 90 ? -6.757 -10.798 -1.172 1.00 95.06 90 ARG A C 1
ATOM 660 O O . ARG A 1 90 ? -7.969 -10.894 -0.998 1.00 95.06 90 ARG A O 1
ATOM 667 N N . ASP A 1 91 ? -5.984 -11.817 -1.535 1.00 91.88 91 ASP A N 1
ATOM 668 C CA . ASP A 1 91 ? -6.478 -13.183 -1.762 1.00 91.88 91 ASP A CA 1
ATOM 669 C C . ASP A 1 91 ? -7.664 -13.250 -2.752 1.00 91.88 91 ASP A C 1
ATOM 671 O O . ASP A 1 91 ? -8.610 -14.015 -2.576 1.00 91.88 91 ASP A O 1
ATOM 675 N N . GLY A 1 92 ? -7.635 -12.404 -3.791 1.00 92.12 92 GLY A N 1
ATOM 676 C CA . GLY A 1 92 ? -8.691 -12.295 -4.808 1.00 92.12 92 GLY A CA 1
ATOM 677 C C . GLY A 1 92 ? -9.927 -11.497 -4.376 1.00 92.12 92 GLY A C 1
ATOM 678 O O . GLY A 1 92 ? -10.862 -11.337 -5.159 1.00 92.12 92 GLY A O 1
ATOM 679 N N . VAL A 1 93 ? -9.951 -10.969 -3.149 1.00 95.25 93 VAL A N 1
ATOM 680 C CA . VAL A 1 93 ? -11.031 -10.112 -2.650 1.00 95.25 93 VAL A CA 1
ATOM 681 C C . VAL A 1 93 ? -10.610 -8.653 -2.736 1.00 95.25 93 VAL A C 1
ATOM 683 O O . VAL A 1 93 ? -9.616 -8.240 -2.137 1.00 95.25 93 VAL A O 1
ATOM 686 N N . ARG A 1 94 ? -11.405 -7.853 -3.450 1.00 94.75 94 ARG A N 1
ATOM 687 C CA . ARG A 1 94 ? -11.222 -6.401 -3.519 1.00 94.75 94 ARG A CA 1
ATOM 688 C C . ARG A 1 94 ? -11.856 -5.719 -2.317 1.00 94.75 94 ARG A C 1
ATOM 690 O O . ARG A 1 94 ? -13.011 -5.979 -1.986 1.00 94.75 94 ARG A O 1
ATOM 697 N N . MET A 1 95 ? -11.108 -4.823 -1.690 1.00 95.62 95 MET A N 1
ATOM 698 C CA . MET A 1 95 ? -11.549 -4.037 -0.545 1.00 95.62 95 MET A CA 1
ATOM 699 C C . MET A 1 95 ? -10.974 -2.625 -0.603 1.00 95.62 95 MET A C 1
ATOM 701 O O . MET A 1 95 ? -9.942 -2.379 -1.224 1.00 95.62 95 MET A O 1
ATOM 705 N N . GLU A 1 96 ? -11.652 -1.693 0.055 1.00 95.69 96 GLU A N 1
ATOM 706 C CA . GLU A 1 96 ? -11.203 -0.312 0.171 1.00 95.69 96 GLU A CA 1
ATOM 707 C C . GLU A 1 96 ? -10.725 -0.040 1.596 1.00 95.69 96 GLU A C 1
ATOM 709 O O . GLU A 1 96 ? -11.407 -0.359 2.571 1.00 95.69 96 GLU A O 1
ATOM 714 N N . ILE A 1 97 ? -9.531 0.535 1.714 1.00 95.38 97 ILE A N 1
ATOM 715 C CA . ILE A 1 97 ? -8.875 0.835 2.983 1.00 95.38 97 ILE A CA 1
ATOM 716 C C . ILE A 1 97 ? -8.650 2.343 3.066 1.00 95.38 97 ILE A C 1
ATOM 718 O O . ILE A 1 97 ? -8.033 2.939 2.186 1.00 95.38 97 ILE A O 1
ATOM 722 N N . SER A 1 98 ? -9.137 2.974 4.135 1.00 95.06 98 SER A N 1
ATOM 723 C CA . SER A 1 98 ? -8.846 4.384 4.414 1.00 95.06 98 SER A CA 1
ATOM 724 C C . SER A 1 98 ? -7.483 4.496 5.089 1.00 95.06 98 SER A C 1
ATOM 726 O O . SER A 1 98 ? -7.297 3.978 6.189 1.00 95.06 98 SER A O 1
ATOM 728 N N . VAL A 1 99 ? -6.551 5.202 4.454 1.00 92.06 99 VAL A N 1
ATOM 729 C CA . VAL A 1 99 ? -5.252 5.543 5.034 1.00 92.06 99 VAL A CA 1
ATOM 730 C C . VAL A 1 99 ? -5.277 6.989 5.507 1.00 92.06 99 VAL A C 1
ATOM 732 O O . VAL A 1 99 ? -5.643 7.903 4.764 1.00 92.06 99 VAL A O 1
ATOM 735 N N . ARG A 1 100 ? -4.894 7.193 6.765 1.00 88.19 100 ARG A N 1
ATOM 736 C CA . ARG A 1 100 ? -4.892 8.486 7.459 1.00 88.19 100 ARG A CA 1
ATOM 737 C C . ARG A 1 100 ? -3.513 8.715 8.087 1.00 88.19 100 ARG A C 1
ATOM 739 O O . ARG A 1 100 ? -2.753 7.756 8.218 1.00 88.19 100 ARG A O 1
ATOM 746 N N . GLN A 1 101 ? -3.193 9.975 8.390 1.00 71.06 101 GLN A N 1
ATOM 747 C CA . GLN A 1 101 ? -1.975 10.339 9.129 1.00 71.06 101 GLN A CA 1
ATOM 748 C C . GLN A 1 101 ? -2.042 9.876 10.581 1.00 71.06 101 GLN A C 1
ATOM 750 O O . GLN A 1 101 ? -3.166 9.874 11.136 1.00 71.06 101 GLN A O 1
#

Radius of gyration: 14.02 Å; chains: 1; bounding box: 33×44×26 Å

Secondary structure (DSSP, 8-state):
---THHHHHHHHHHHHHHHHHHHHHSS-TT-EEE-TT--SSSEEEEEE-TTSHHHHTT--TT-EEEEETTEE---TTS---SSEEEEEEETTEEEEEEE--

Foldseek 3Di:
DDDPVVVVVVVLVVQVVVLQVCLVPHQPQQQFRFDPVDPDFATATQDGDVVGQVVVQPDDHGKGFQDKQPHGHRDPPDRDDPFIWTFIADPNDTDITTGHD